Protein AF-A0A173LHW1-F1 (afdb_monomer_lite)

Secondary structure (DSSP, 8-state):
------------------------------------------------PPPP-------PPPP----PPP-PPPP--------PPPPPPHHHHHHHHHHHHTT---TTTHHHHHHHHHHHHHHHHTT--HHHHHHHHHHHHHHHHHTTSS-S-HHHHHHHHHHHIIIII--

Sequence (171 aa):
MTPARTTRGKAGTRMTAGSGIAVAALILAGCGSGDSTVSGSPESPTFAPPPSAGERTSGPAPEPNGGGFPESPEPVESDAPGLESPEVSAREQTYLDALDEQKIKIDSLELELVGAGNGICRIRATGGAAEETTTLANAMAGQLVEGGYAEGNPEDVAQEIIDASVEQLCP

Structure (mmCIF, N/CA/C/O backbone):
data_AF-A0A173LHW1-F1
#
_entry.id   AF-A0A173LHW1-F1
#
loop_
_atom_site.group_PDB
_atom_site.id
_atom_site.type_symbol
_atom_site.label_atom_id
_atom_site.label_alt_id
_atom_site.label_comp_id
_atom_site.label_asym_id
_atom_site.label_entity_id
_atom_site.label_seq_id
_atom_site.pdbx_PDB_ins_code
_atom_site.Cartn_x
_atom_site.Cartn_y
_atom_site.Cartn_z
_atom_site.occupancy
_atom_site.B_iso_or_equiv
_atom_site.auth_seq_id
_atom_site.auth_comp_id
_atom_site.auth_asym_id
_atom_site.auth_atom_id
_atom_site.pdbx_PDB_model_num
ATOM 1 N N . MET A 1 1 ? -44.734 -21.341 -2.296 1.00 44.00 1 MET A N 1
ATOM 2 C CA . MET A 1 1 ? -45.363 -20.168 -2.939 1.00 44.00 1 MET A CA 1
ATOM 3 C C . MET A 1 1 ? -44.288 -19.112 -3.135 1.00 44.00 1 MET A C 1
ATOM 5 O O . MET A 1 1 ? -43.603 -18.773 -2.183 1.00 44.00 1 MET A O 1
ATOM 9 N N . THR A 1 2 ? -44.090 -18.710 -4.384 1.00 47.09 2 THR A N 1
ATOM 10 C CA . THR A 1 2 ? -43.023 -17.843 -4.910 1.00 47.09 2 THR A CA 1
ATOM 11 C C . THR A 1 2 ? -43.401 -16.358 -4.803 1.00 47.09 2 THR A C 1
ATOM 13 O O . THR A 1 2 ? -44.576 -16.039 -4.972 1.00 47.09 2 THR A O 1
ATOM 16 N N . PRO A 1 3 ? -42.427 -15.449 -4.638 1.00 56.47 3 PRO A N 1
ATOM 17 C CA . PRO A 1 3 ? -42.417 -14.213 -5.440 1.00 56.47 3 PRO A CA 1
ATOM 18 C C . PRO A 1 3 ? -41.045 -14.039 -6.129 1.00 56.47 3 PRO A C 1
ATOM 20 O O . PRO A 1 3 ? -40.005 -14.051 -5.485 1.00 56.47 3 PRO A O 1
ATOM 23 N N . ALA A 1 4 ? -40.939 -14.159 -7.455 1.00 50.50 4 ALA A N 1
ATOM 24 C CA . ALA A 1 4 ? -41.232 -13.161 -8.490 1.00 50.50 4 ALA A CA 1
ATOM 25 C C . ALA A 1 4 ? -40.267 -11.955 -8.464 1.00 50.50 4 ALA A C 1
ATOM 27 O O . ALA A 1 4 ? -40.476 -10.943 -7.804 1.00 50.50 4 ALA A O 1
ATOM 28 N N . ARG A 1 5 ? -39.203 -12.127 -9.255 1.00 48.91 5 ARG A N 1
ATOM 29 C CA . ARG A 1 5 ? -38.179 -11.180 -9.708 1.00 48.91 5 ARG A CA 1
ATOM 30 C C . ARG A 1 5 ? -38.793 -9.882 -10.268 1.00 48.91 5 ARG A C 1
ATOM 32 O O . ARG A 1 5 ? -39.667 -9.944 -11.125 1.00 48.91 5 ARG A O 1
ATOM 39 N N . THR A 1 6 ? -38.265 -8.720 -9.877 1.00 51.72 6 THR A N 1
ATOM 40 C CA . THR A 1 6 ? -38.394 -7.463 -10.643 1.00 51.72 6 THR A CA 1
ATOM 41 C C . 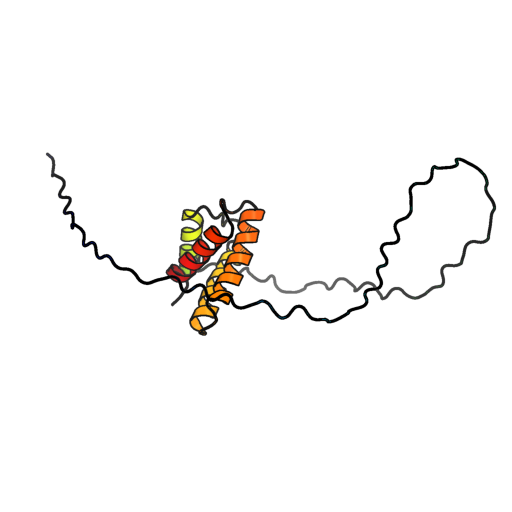THR A 1 6 ? -37.009 -6.859 -10.844 1.00 51.72 6 THR A C 1
ATOM 43 O O . THR A 1 6 ? -36.456 -6.199 -9.974 1.00 51.72 6 THR A O 1
ATOM 46 N N . THR A 1 7 ? -36.444 -7.106 -12.021 1.00 48.25 7 THR A N 1
ATOM 47 C CA . THR A 1 7 ? -35.314 -6.365 -12.583 1.00 48.25 7 THR A CA 1
ATOM 48 C C . THR A 1 7 ? -35.868 -5.132 -13.291 1.00 48.25 7 THR A C 1
ATOM 50 O O . THR A 1 7 ? -36.559 -5.269 -14.302 1.00 48.25 7 THR A O 1
ATOM 53 N N . ARG A 1 8 ? -35.577 -3.929 -12.788 1.00 51.97 8 ARG A N 1
ATOM 54 C CA . ARG A 1 8 ? -35.827 -2.679 -13.517 1.00 51.97 8 ARG A CA 1
ATOM 55 C C . ARG A 1 8 ? -34.500 -2.180 -14.077 1.00 51.97 8 ARG A C 1
ATOM 57 O O . ARG A 1 8 ? -33.698 -1.594 -13.360 1.00 51.97 8 ARG A O 1
ATOM 64 N N . GLY A 1 9 ? -34.290 -2.441 -15.363 1.00 37.25 9 GLY A N 1
ATOM 65 C CA . GLY A 1 9 ? -33.228 -1.811 -16.135 1.00 37.25 9 GLY A CA 1
ATOM 66 C C . GLY A 1 9 ? -33.475 -0.310 -16.287 1.00 37.25 9 GLY A C 1
ATOM 67 O O . GLY A 1 9 ? -34.621 0.134 -16.402 1.00 37.25 9 GLY A O 1
ATOM 68 N N . LYS A 1 10 ? -32.393 0.467 -16.326 1.00 45.62 10 LYS A N 1
ATOM 69 C CA . LYS A 1 10 ? -32.384 1.777 -16.974 1.00 45.62 10 LYS A CA 1
ATOM 70 C C . LYS A 1 10 ? -31.486 1.699 -18.199 1.00 45.62 10 LYS A C 1
ATOM 72 O O . LYS A 1 10 ? -30.305 1.384 -18.107 1.00 45.62 10 LYS A O 1
ATOM 77 N N . ALA A 1 11 ? -32.131 1.930 -19.336 1.00 46.72 11 ALA A N 1
ATOM 78 C CA . ALA A 1 11 ? -31.546 2.079 -20.651 1.00 46.72 11 ALA A CA 1
ATOM 79 C C . ALA A 1 11 ? -30.633 3.312 -20.709 1.00 46.72 11 ALA A C 1
ATOM 81 O O . ALA A 1 11 ? -30.819 4.272 -19.962 1.00 46.72 11 ALA A O 1
ATOM 82 N N . GLY A 1 12 ? -29.640 3.228 -21.590 1.00 43.69 12 GLY A N 1
ATOM 83 C CA . GLY A 1 12 ? -28.527 4.158 -21.668 1.00 43.69 12 GLY A CA 1
ATOM 84 C C . GLY A 1 12 ? -28.815 5.512 -22.302 1.00 43.69 12 GLY A C 1
ATOM 85 O O . GLY A 1 12 ? -29.892 5.781 -22.825 1.00 43.69 12 GLY A O 1
ATOM 86 N N . THR A 1 13 ? -27.751 6.308 -22.335 1.00 50.03 13 THR A N 1
ATOM 87 C CA . THR A 1 13 ? -27.602 7.462 -23.215 1.00 50.03 13 THR A CA 1
ATOM 88 C C . THR A 1 13 ? -26.201 7.398 -23.806 1.00 50.03 13 THR A C 1
ATOM 90 O O . THR A 1 13 ? -25.206 7.458 -23.091 1.00 50.03 13 THR A O 1
ATOM 93 N N . ARG A 1 14 ? -26.137 7.228 -25.128 1.00 55.06 14 ARG A N 1
ATOM 94 C CA . ARG A 1 14 ? -24.942 7.451 -25.944 1.00 55.06 14 ARG A CA 1
ATOM 95 C C . ARG A 1 14 ? -24.787 8.958 -26.146 1.00 55.06 14 ARG A C 1
ATOM 97 O O . ARG A 1 14 ? -25.764 9.601 -26.523 1.00 55.06 14 ARG A O 1
ATOM 104 N N . MET A 1 15 ? -23.577 9.493 -26.005 1.00 46.03 15 MET A N 1
ATOM 105 C CA . MET A 1 15 ? -23.200 10.750 -26.653 1.00 46.03 15 MET A CA 1
ATOM 106 C C . MET A 1 15 ? -21.762 10.662 -27.171 1.00 46.03 15 MET A C 1
ATOM 108 O O . MET A 1 15 ? -20.836 10.286 -26.464 1.00 46.03 15 MET A O 1
ATOM 112 N N . THR A 1 16 ? -21.662 10.917 -28.468 1.00 48.06 16 THR A N 1
ATOM 113 C CA . THR A 1 16 ? -20.504 10.941 -29.366 1.00 48.06 16 THR A CA 1
ATOM 114 C C . THR A 1 16 ? -19.789 12.298 -29.350 1.00 48.06 16 THR A C 1
ATOM 116 O O . THR A 1 16 ? -20.385 13.278 -28.916 1.00 48.06 16 THR A O 1
ATOM 119 N N . ALA A 1 17 ? -18.613 12.342 -30.001 1.00 48.84 17 ALA A N 1
ATOM 120 C CA . ALA A 1 17 ? -17.735 13.487 -30.323 1.00 48.84 17 ALA A CA 1
ATOM 121 C C . ALA A 1 17 ? -16.615 13.690 -29.284 1.00 48.84 17 ALA A C 1
ATOM 123 O O . ALA A 1 17 ? -16.887 13.885 -28.113 1.00 48.84 17 ALA A O 1
ATOM 124 N N . GLY A 1 18 ? -15.322 13.588 -29.596 1.00 43.69 18 GLY A N 1
ATOM 125 C CA . GLY A 1 18 ? -14.615 13.878 -30.840 1.00 43.69 18 GLY A CA 1
ATOM 126 C C . GLY A 1 18 ? -13.815 15.164 -30.639 1.00 43.69 18 GLY A C 1
ATOM 127 O O . GLY A 1 18 ? -14.387 16.238 -30.754 1.00 43.69 18 GLY A O 1
ATOM 128 N N . SER A 1 19 ? -12.521 15.061 -30.322 1.00 44.72 19 SER A N 1
ATOM 129 C CA . SER A 1 19 ? -11.533 16.128 -30.548 1.00 44.72 19 SER A CA 1
ATOM 130 C C . SER A 1 19 ? -10.110 15.574 -30.400 1.00 44.72 19 SER A C 1
ATOM 132 O O . SER A 1 19 ? -9.867 14.712 -29.563 1.00 44.72 19 SER A O 1
ATOM 134 N N . GLY A 1 20 ? -9.222 15.996 -31.300 1.00 45.81 20 GLY A N 1
ATOM 135 C CA . GLY A 1 20 ? -8.018 15.287 -31.737 1.00 45.81 20 GLY A CA 1
ATOM 136 C C . GLY A 1 20 ? -6.836 15.202 -30.768 1.00 45.81 20 GLY A C 1
ATOM 137 O O . GLY A 1 20 ? -6.648 16.022 -29.876 1.00 45.81 20 GLY A O 1
ATOM 138 N N . ILE A 1 21 ? -5.990 14.204 -31.029 1.00 52.91 21 ILE A N 1
ATOM 139 C CA . ILE A 1 21 ? -4.666 14.047 -30.426 1.00 52.91 21 ILE A CA 1
ATOM 140 C C . ILE A 1 21 ? -3.724 15.038 -31.120 1.00 52.91 21 ILE A C 1
ATOM 142 O O . ILE A 1 21 ? -3.341 14.838 -32.274 1.00 52.91 21 ILE A O 1
ATOM 146 N N . ALA A 1 22 ? -3.359 16.118 -30.432 1.00 50.94 22 ALA A N 1
ATOM 147 C CA . ALA A 1 22 ? -2.240 16.956 -30.839 1.00 50.94 22 ALA A CA 1
ATOM 148 C C . ALA A 1 22 ? -0.938 16.250 -30.433 1.00 50.94 22 ALA A C 1
ATOM 150 O O . ALA A 1 22 ? -0.569 16.228 -29.261 1.00 50.94 22 ALA A O 1
ATOM 151 N N . VAL A 1 23 ? -0.250 15.649 -31.405 1.00 53.72 23 VAL A N 1
ATOM 152 C CA . VAL A 1 23 ? 1.106 15.117 -31.227 1.00 53.72 23 VAL A CA 1
ATOM 153 C C . VAL A 1 23 ? 2.068 16.303 -31.171 1.00 53.72 23 VAL A C 1
ATOM 155 O O . VAL A 1 23 ? 2.529 16.797 -32.198 1.00 53.72 23 VAL A O 1
ATOM 158 N N . ALA A 1 24 ? 2.346 16.796 -29.966 1.00 48.97 24 ALA A N 1
ATOM 159 C CA . ALA A 1 24 ? 3.449 17.716 -29.732 1.00 48.97 24 ALA A CA 1
ATOM 160 C C . ALA A 1 24 ? 4.731 16.897 -29.535 1.00 48.97 24 ALA A C 1
ATOM 162 O O . ALA A 1 24 ? 5.054 16.458 -28.434 1.00 48.97 24 ALA A O 1
ATOM 163 N N . ALA A 1 25 ? 5.450 16.669 -30.634 1.00 53.31 25 ALA A N 1
ATOM 164 C CA . ALA A 1 25 ? 6.829 16.208 -30.602 1.00 53.31 25 ALA A CA 1
ATOM 165 C C . ALA A 1 25 ? 7.708 17.320 -30.004 1.00 53.31 25 ALA A C 1
ATOM 167 O O . ALA A 1 25 ? 8.106 18.249 -30.707 1.00 53.31 25 ALA A O 1
ATOM 168 N N . LEU A 1 26 ? 7.986 17.247 -28.701 1.00 56.44 26 LEU A N 1
ATOM 169 C CA . LEU A 1 26 ? 9.045 18.035 -28.082 1.00 56.44 26 LEU A CA 1
ATOM 170 C C . LEU A 1 26 ? 10.337 17.220 -28.109 1.00 56.44 26 LEU A C 1
ATOM 172 O O . LEU A 1 26 ? 10.443 16.122 -27.573 1.00 56.44 26 LEU A O 1
ATOM 176 N N . ILE A 1 27 ? 11.290 17.780 -28.838 1.00 57.91 27 ILE A N 1
ATOM 177 C CA . ILE A 1 27 ? 12.602 17.236 -29.149 1.00 57.91 27 ILE A CA 1
ATOM 178 C C . ILE A 1 27 ? 13.405 17.080 -27.850 1.00 57.91 27 ILE A C 1
ATOM 180 O O . ILE A 1 27 ? 13.647 18.069 -27.159 1.00 57.91 27 ILE A O 1
ATOM 184 N N . LEU A 1 28 ? 13.860 15.855 -27.549 1.00 51.94 28 LEU A N 1
ATOM 185 C CA . LEU A 1 28 ? 14.933 15.596 -26.582 1.00 51.94 28 LEU A CA 1
ATOM 186 C C . LEU A 1 28 ? 16.245 16.183 -27.123 1.00 51.94 28 LEU A C 1
ATOM 188 O O . LEU A 1 28 ? 17.067 15.495 -27.725 1.00 51.94 28 LEU A O 1
ATOM 192 N N . ALA A 1 29 ? 16.433 17.481 -26.914 1.00 53.31 29 ALA A N 1
ATOM 193 C CA . ALA A 1 29 ? 17.719 18.146 -27.031 1.00 53.31 29 ALA A CA 1
ATOM 194 C C . ALA A 1 29 ? 18.233 18.399 -25.611 1.00 53.31 29 ALA A C 1
ATOM 196 O O . ALA A 1 29 ? 17.825 19.353 -24.955 1.00 53.31 29 ALA A O 1
ATOM 197 N N . GLY A 1 30 ? 19.090 17.503 -25.121 1.00 41.62 30 GLY A N 1
ATOM 198 C CA . GLY A 1 30 ? 19.670 17.644 -23.786 1.00 41.62 30 GLY A CA 1
ATOM 199 C C . GLY A 1 30 ? 20.486 16.458 -23.284 1.00 41.62 30 GLY A C 1
ATOM 200 O O . GLY A 1 30 ? 20.562 16.258 -22.081 1.00 41.62 30 GLY A O 1
ATOM 201 N N . CYS A 1 31 ? 21.090 15.666 -24.171 1.00 53.84 31 CYS A N 1
ATOM 202 C CA . CYS A 1 31 ? 22.219 14.821 -23.792 1.00 53.84 31 CYS A CA 1
ATOM 203 C C . CYS A 1 31 ? 23.482 15.682 -23.934 1.00 53.84 31 CYS A C 1
ATOM 205 O O . CYS A 1 31 ? 23.912 15.974 -25.048 1.00 53.84 31 CYS A O 1
ATOM 207 N N . GLY A 1 32 ? 24.024 16.150 -22.813 1.00 40.09 32 GLY A N 1
ATOM 208 C CA . GLY A 1 32 ? 25.273 16.910 -22.756 1.00 40.09 32 GLY A CA 1
ATOM 209 C C . GLY A 1 32 ? 25.728 17.009 -21.305 1.00 40.09 32 GLY A C 1
ATOM 210 O O . GLY A 1 32 ? 25.170 17.777 -20.533 1.00 40.09 32 GLY A O 1
ATOM 211 N N . SER A 1 33 ? 26.568 16.079 -20.861 1.00 43.62 33 SER A N 1
ATOM 212 C CA . SER A 1 33 ? 28.038 16.194 -20.855 1.00 43.62 33 SER A CA 1
ATOM 213 C C . SER A 1 33 ? 28.522 16.555 -19.454 1.00 43.62 33 SER A C 1
ATOM 215 O O . SER A 1 33 ? 28.718 17.718 -19.119 1.00 43.62 33 SER A O 1
ATOM 217 N N . GLY A 1 34 ? 28.708 15.516 -18.645 1.00 41.62 34 GLY A N 1
ATOM 218 C CA . GLY A 1 34 ? 29.355 15.572 -17.342 1.00 41.62 34 GLY A CA 1
ATOM 219 C C . GLY A 1 34 ? 30.213 14.328 -17.169 1.00 41.62 34 GLY A C 1
ATOM 220 O O . GLY A 1 34 ? 29.783 13.346 -16.578 1.00 41.62 34 GLY A O 1
ATOM 221 N N . ASP A 1 35 ? 31.393 14.381 -17.774 1.00 42.19 35 ASP A N 1
ATOM 222 C CA . ASP A 1 35 ? 32.512 13.454 -17.646 1.00 42.19 35 ASP A CA 1
ATOM 223 C C . ASP A 1 35 ? 32.864 13.251 -16.157 1.00 42.19 35 ASP A C 1
ATOM 225 O O . ASP A 1 35 ? 33.332 14.168 -15.485 1.00 42.19 35 ASP A O 1
ATOM 229 N N . SER A 1 36 ? 32.578 12.069 -15.608 1.00 44.53 36 SER A N 1
ATOM 230 C CA . SER A 1 36 ? 33.205 11.590 -14.375 1.00 44.53 36 SER A CA 1
ATOM 231 C C . SER A 1 36 ? 34.068 10.408 -14.759 1.00 44.53 36 SER A C 1
ATOM 233 O O . SER A 1 36 ? 33.587 9.305 -15.014 1.00 44.53 36 SER A O 1
ATOM 235 N N . THR A 1 37 ? 35.360 10.687 -14.839 1.00 47.78 37 THR A N 1
ATOM 236 C CA . THR A 1 37 ? 36.445 9.728 -14.985 1.00 47.78 37 THR A CA 1
ATOM 237 C C . THR A 1 37 ? 36.462 8.762 -13.801 1.00 47.78 37 THR A C 1
ATOM 239 O O . THR A 1 37 ? 37.271 8.876 -12.885 1.00 47.78 37 THR A O 1
ATOM 242 N N . VAL A 1 38 ? 35.600 7.744 -13.825 1.00 44.09 38 VAL A N 1
ATOM 243 C CA . VAL A 1 38 ? 35.980 6.465 -13.232 1.00 44.09 38 VAL A CA 1
ATOM 244 C C . VAL A 1 38 ? 36.841 5.770 -14.283 1.00 44.09 38 VAL A C 1
ATOM 246 O O . VAL A 1 38 ? 36.361 5.214 -15.269 1.00 44.09 38 VAL A O 1
ATOM 249 N N . SER A 1 39 ? 38.157 5.904 -14.130 1.00 51.34 39 SER A N 1
ATOM 250 C CA . SER A 1 39 ? 39.129 5.100 -14.868 1.00 51.34 39 SER A CA 1
ATOM 251 C C . SER A 1 39 ? 38.959 3.639 -14.460 1.00 51.34 39 SER A C 1
ATOM 253 O O . SER A 1 39 ? 39.653 3.136 -13.584 1.00 51.34 39 SER A O 1
ATOM 255 N N . GLY A 1 40 ? 38.009 2.961 -15.091 1.00 39.50 40 GLY A N 1
ATOM 256 C CA . GLY A 1 40 ? 37.933 1.512 -15.168 1.00 39.50 40 GLY A CA 1
ATOM 257 C C . GLY A 1 40 ? 38.155 1.123 -16.617 1.00 39.50 40 GLY A C 1
ATOM 258 O O . GLY A 1 40 ? 37.198 0.880 -17.340 1.00 39.50 40 GLY A O 1
ATOM 259 N N . SER A 1 41 ? 39.411 1.147 -17.065 1.00 37.44 41 SER A N 1
ATOM 260 C CA . SER A 1 41 ? 39.796 0.586 -18.361 1.00 37.44 41 SER A CA 1
ATOM 261 C C . SER A 1 41 ? 39.361 -0.885 -18.407 1.00 37.44 41 SER A C 1
ATOM 263 O O . SER A 1 41 ? 39.846 -1.661 -17.578 1.00 37.44 41 SER A O 1
ATOM 265 N N . PRO A 1 42 ? 38.475 -1.318 -19.324 1.00 42.78 42 PRO A N 1
ATOM 266 C CA . PRO A 1 42 ? 38.282 -2.732 -19.569 1.00 42.78 42 PRO A CA 1
ATOM 267 C C . PRO A 1 42 ? 39.406 -3.164 -20.509 1.00 42.78 42 PRO A C 1
ATOM 269 O O . PRO A 1 42 ? 39.228 -3.271 -21.723 1.00 42.78 42 PRO A O 1
ATOM 272 N N . GLU A 1 43 ? 40.600 -3.378 -19.959 1.00 41.88 43 GLU A N 1
ATOM 273 C CA . GLU A 1 43 ? 41.624 -4.103 -20.699 1.00 41.88 43 GLU A CA 1
ATOM 274 C C . GLU A 1 43 ? 41.129 -5.539 -20.863 1.00 41.88 43 GLU A C 1
ATOM 276 O O . GLU A 1 43 ? 41.056 -6.317 -19.916 1.00 41.88 43 GLU A O 1
ATOM 281 N N . SER A 1 44 ? 40.725 -5.866 -22.087 1.00 48.91 44 SER A N 1
ATOM 282 C CA . SER A 1 44 ? 40.560 -7.239 -22.542 1.00 48.91 44 SER A CA 1
ATOM 283 C C . SER A 1 44 ? 41.943 -7.876 -22.662 1.00 48.91 44 SER A C 1
ATOM 285 O O . SER A 1 44 ? 42.753 -7.367 -23.438 1.00 48.91 44 SER A O 1
ATOM 287 N N . PRO A 1 45 ? 42.223 -9.023 -22.026 1.00 44.47 45 PRO A N 1
ATOM 288 C CA . PRO A 1 45 ? 43.277 -9.892 -22.512 1.00 44.47 45 PRO A CA 1
ATOM 289 C C . PRO A 1 45 ? 42.672 -11.032 -23.334 1.00 44.47 45 PRO A C 1
ATOM 291 O O . PRO A 1 45 ? 42.041 -11.958 -22.829 1.00 44.47 45 PRO A O 1
ATOM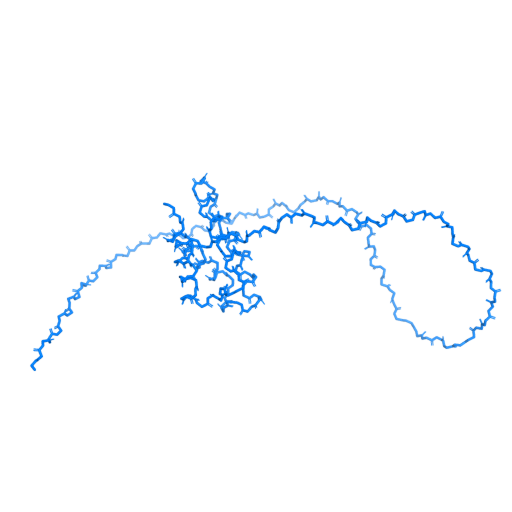 294 N N . THR A 1 46 ? 42.880 -10.918 -24.645 1.00 49.59 46 THR A N 1
ATOM 295 C CA . THR A 1 46 ? 43.309 -11.988 -25.552 1.00 49.59 46 THR A CA 1
ATOM 296 C C . THR A 1 46 ? 43.548 -13.352 -24.896 1.00 49.59 46 THR A C 1
ATOM 298 O O . THR A 1 46 ? 44.392 -13.513 -24.017 1.00 49.59 46 THR A O 1
ATOM 301 N N . PHE A 1 47 ? 42.863 -14.361 -25.432 1.00 45.94 47 PHE A N 1
ATOM 302 C CA . PHE A 1 47 ? 43.120 -15.775 -25.187 1.00 45.94 47 PHE A CA 1
ATOM 303 C C . PHE A 1 47 ? 44.517 -16.162 -25.713 1.00 45.94 47 PHE A C 1
ATOM 305 O O . PHE A 1 47 ? 44.787 -16.036 -26.908 1.00 45.94 47 PHE A O 1
ATOM 312 N N . ALA A 1 48 ? 45.388 -16.673 -24.841 1.00 47.97 48 ALA A N 1
ATOM 313 C CA . ALA A 1 48 ? 46.625 -17.373 -25.201 1.00 47.97 48 ALA A CA 1
ATOM 314 C C . ALA A 1 48 ? 46.811 -18.606 -24.281 1.00 47.97 48 ALA A C 1
ATOM 316 O O . ALA A 1 48 ? 46.415 -18.551 -23.116 1.00 47.97 48 ALA A O 1
ATOM 317 N N . PRO A 1 49 ? 47.333 -19.739 -24.797 1.00 48.50 49 PRO A N 1
ATOM 318 C CA . PRO A 1 49 ? 47.218 -21.070 -24.180 1.00 48.50 49 PRO A CA 1
ATOM 319 C C . PRO A 1 49 ? 48.166 -21.285 -22.981 1.00 48.50 49 PRO A C 1
ATOM 321 O O . PRO A 1 49 ? 49.157 -20.566 -22.852 1.00 48.50 49 PRO A O 1
ATOM 324 N N . PRO A 1 50 ? 47.917 -22.297 -22.120 1.00 44.47 50 PRO A N 1
ATOM 325 C CA . PRO A 1 50 ? 48.717 -22.510 -20.917 1.00 44.47 50 PRO A CA 1
ATOM 326 C C . PRO A 1 50 ? 50.022 -23.265 -21.224 1.00 44.47 50 PRO A C 1
ATOM 328 O O . PRO A 1 50 ? 49.967 -24.349 -21.812 1.00 44.47 50 PRO A O 1
ATOM 331 N N . PRO A 1 51 ? 51.194 -22.800 -20.758 1.00 45.53 51 PRO A N 1
ATOM 332 C CA . PRO A 1 51 ? 52.322 -23.687 -20.535 1.00 45.53 51 PRO A CA 1
ATOM 333 C C . PRO A 1 51 ? 52.253 -24.269 -19.118 1.00 45.53 51 PRO A C 1
ATOM 335 O O . PRO A 1 51 ? 52.202 -23.559 -18.115 1.00 45.53 51 PRO A O 1
ATOM 338 N N . SER A 1 52 ? 52.246 -25.598 -19.052 1.00 43.78 52 SER A N 1
ATOM 339 C CA . SER A 1 52 ? 52.488 -26.350 -17.823 1.00 43.78 52 SER A CA 1
ATOM 340 C C . SER A 1 52 ? 53.965 -26.288 -17.411 1.00 43.78 52 SER A C 1
ATOM 342 O O . SER A 1 52 ? 54.837 -26.421 -18.261 1.00 43.78 52 SER A O 1
ATOM 344 N N . ALA A 1 53 ? 54.170 -26.248 -16.089 1.00 45.88 53 ALA A N 1
ATOM 345 C CA . ALA A 1 53 ? 55.299 -26.773 -15.307 1.00 45.88 53 ALA A CA 1
ATOM 346 C C . ALA A 1 53 ? 56.693 -26.098 -15.367 1.00 45.88 53 ALA A C 1
ATOM 348 O O . ALA A 1 53 ? 57.258 -25.848 -16.424 1.00 45.88 53 ALA A O 1
ATOM 349 N N . GLY A 1 54 ? 57.276 -25.958 -14.163 1.00 40.03 54 GLY A N 1
ATOM 350 C CA . GLY A 1 54 ? 58.657 -25.541 -13.863 1.00 40.03 54 GLY A CA 1
ATOM 351 C C . GLY A 1 54 ? 58.696 -24.102 -13.337 1.00 40.03 54 GLY A C 1
ATOM 352 O O . GLY A 1 54 ? 58.137 -23.218 -13.959 1.00 40.03 54 GLY A O 1
ATOM 353 N N . GLU A 1 55 ? 59.278 -23.734 -12.199 1.00 38.97 55 GLU A N 1
ATOM 354 C CA . GLU A 1 55 ? 60.251 -24.374 -11.319 1.00 38.97 55 GLU A CA 1
ATOM 355 C C . GLU A 1 55 ? 60.270 -23.546 -10.010 1.00 38.97 55 GLU A C 1
ATOM 357 O O . GLU A 1 55 ? 60.007 -22.342 -10.030 1.00 38.97 55 GLU A O 1
ATOM 362 N N . ARG A 1 56 ? 60.526 -24.162 -8.848 1.00 53.22 56 ARG A N 1
ATOM 363 C CA . ARG A 1 56 ? 60.601 -23.441 -7.563 1.00 53.22 56 ARG A CA 1
ATOM 364 C C . ARG A 1 56 ? 61.868 -22.583 -7.533 1.00 53.22 56 ARG A C 1
ATOM 366 O O . ARG A 1 56 ? 62.960 -23.136 -7.603 1.00 53.22 56 ARG A O 1
ATOM 373 N N . THR A 1 57 ? 61.733 -21.276 -7.314 1.00 39.28 57 THR A N 1
ATOM 374 C CA . THR A 1 57 ? 62.830 -20.448 -6.797 1.00 39.28 57 THR A CA 1
ATOM 375 C C . THR A 1 57 ? 62.340 -19.691 -5.565 1.00 39.28 57 THR A C 1
ATOM 377 O O . THR A 1 57 ? 61.340 -18.975 -5.610 1.00 39.28 57 THR A O 1
ATOM 380 N N . SER A 1 58 ? 62.995 -19.934 -4.432 1.00 53.00 58 SER A N 1
ATOM 381 C CA . SER A 1 58 ? 62.740 -19.246 -3.168 1.00 53.00 58 SER A CA 1
ATOM 382 C C . SER A 1 58 ? 63.283 -17.821 -3.258 1.00 53.00 58 SER A C 1
ATOM 384 O O . SER A 1 58 ? 64.496 -17.626 -3.282 1.00 53.00 58 SER A O 1
ATOM 386 N N . GLY A 1 59 ? 62.390 -16.834 -3.290 1.00 49.97 59 GL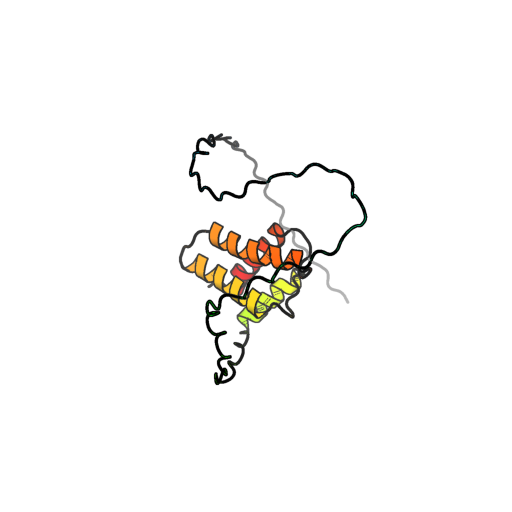Y A N 1
ATOM 387 C CA . GLY A 1 59 ? 62.690 -15.432 -2.993 1.00 49.97 59 GLY A CA 1
ATOM 388 C C . GLY A 1 59 ? 62.086 -15.049 -1.635 1.00 49.97 59 GLY A C 1
ATOM 389 O O . GLY A 1 59 ? 61.082 -15.650 -1.246 1.00 49.97 59 GLY A O 1
ATOM 390 N N . PRO A 1 60 ? 62.685 -14.109 -0.881 1.00 47.97 60 PRO A N 1
ATOM 391 C CA . PRO A 1 60 ? 62.170 -13.710 0.426 1.00 47.97 60 PRO A CA 1
ATOM 392 C C . PRO A 1 60 ? 60.748 -13.148 0.298 1.00 47.97 60 PRO A C 1
ATOM 394 O O . PRO A 1 60 ? 60.463 -12.346 -0.592 1.00 47.97 60 PRO A O 1
ATOM 397 N N . ALA A 1 61 ? 59.859 -13.597 1.185 1.00 54.41 61 ALA A N 1
ATOM 398 C CA . ALA A 1 61 ? 58.498 -13.092 1.283 1.00 54.41 61 ALA A CA 1
ATOM 399 C C . ALA A 1 61 ? 58.519 -11.596 1.657 1.00 54.41 61 ALA A C 1
ATOM 401 O O . ALA A 1 61 ? 59.292 -11.217 2.541 1.00 54.41 61 ALA A O 1
ATOM 402 N N . PRO A 1 62 ? 57.697 -10.740 1.026 1.00 51.28 62 PRO A N 1
ATOM 403 C CA . PRO A 1 62 ? 57.506 -9.379 1.504 1.00 51.28 62 PRO A CA 1
ATOM 404 C C . PRO A 1 62 ? 56.862 -9.424 2.895 1.00 51.28 62 PRO A C 1
ATOM 406 O O . PRO A 1 62 ? 55.850 -10.094 3.102 1.00 51.28 62 PRO A O 1
ATOM 409 N N . GLU A 1 63 ? 57.472 -8.730 3.854 1.00 53.38 63 GLU A N 1
ATOM 410 C CA . GLU A 1 63 ? 56.919 -8.567 5.195 1.00 53.38 63 GLU A CA 1
ATOM 411 C C . GLU A 1 63 ? 55.555 -7.859 5.121 1.00 53.38 63 GLU A C 1
ATOM 413 O O . GLU A 1 63 ? 55.418 -6.871 4.384 1.00 53.38 63 GLU A O 1
ATOM 418 N N . PRO A 1 64 ? 54.538 -8.315 5.877 1.00 52.50 64 PRO A N 1
ATOM 419 C CA . PRO A 1 64 ? 53.298 -7.573 6.009 1.00 52.50 64 PRO A CA 1
ATOM 420 C C . PRO A 1 64 ? 53.607 -6.305 6.805 1.00 52.50 64 PRO A C 1
ATOM 422 O O . PRO A 1 64 ? 53.722 -6.322 8.029 1.00 52.50 64 PRO A O 1
ATOM 425 N N . ASN A 1 65 ? 53.782 -5.195 6.092 1.00 48.06 65 ASN A N 1
ATOM 426 C CA . ASN A 1 65 ? 53.840 -3.879 6.703 1.00 48.06 65 ASN A CA 1
ATOM 427 C C . ASN A 1 65 ? 52.515 -3.653 7.435 1.00 48.06 65 ASN A C 1
ATOM 429 O O . ASN A 1 65 ? 51.455 -3.570 6.815 1.00 48.06 65 ASN A O 1
ATOM 433 N N . GLY A 1 66 ? 52.597 -3.594 8.764 1.00 54.56 66 GLY A N 1
ATOM 434 C CA . GLY A 1 66 ? 51.500 -3.206 9.632 1.00 54.56 66 GLY A CA 1
ATOM 435 C C . GLY A 1 66 ? 51.053 -1.784 9.311 1.00 54.56 66 GLY A C 1
ATOM 436 O O . GLY A 1 66 ? 51.708 -0.817 9.686 1.00 54.56 66 GLY A O 1
ATOM 437 N N . GLY A 1 67 ? 49.922 -1.673 8.625 1.00 46.72 67 GLY A N 1
ATOM 438 C CA . GLY A 1 67 ? 49.058 -0.501 8.623 1.00 46.72 67 GLY A CA 1
ATOM 439 C C . GLY A 1 67 ? 47.751 -0.932 9.267 1.00 46.72 67 GLY A C 1
ATOM 440 O O . GLY A 1 67 ? 47.103 -1.845 8.761 1.00 46.72 67 GLY A O 1
ATOM 441 N N . GLY A 1 68 ? 47.433 -0.359 10.429 1.00 54.50 68 GLY A N 1
ATOM 442 C CA . GLY A 1 68 ? 46.307 -0.769 11.262 1.00 54.50 68 GLY A CA 1
ATOM 443 C C . GLY A 1 68 ? 45.008 -0.858 10.468 1.00 54.50 68 GLY A C 1
ATOM 444 O O . GLY A 1 68 ? 44.592 0.112 9.835 1.00 54.50 68 GLY A O 1
ATOM 445 N N . PHE A 1 69 ? 44.368 -2.025 10.521 1.00 60.03 69 PHE A N 1
ATOM 446 C CA . PHE A 1 69 ? 42.942 -2.103 10.243 1.00 60.03 69 PHE A CA 1
ATOM 447 C C . PHE A 1 69 ? 42.238 -1.130 11.200 1.00 60.03 69 PHE A C 1
ATOM 449 O O . PHE A 1 69 ? 42.582 -1.131 12.386 1.00 60.03 69 PHE A O 1
ATOM 456 N N . PRO A 1 70 ? 41.285 -0.301 10.736 1.00 63.00 70 PRO A N 1
ATOM 457 C CA . PRO A 1 70 ? 40.378 0.353 11.668 1.00 63.00 70 PRO A CA 1
ATOM 458 C C . PRO A 1 70 ? 39.741 -0.748 12.525 1.00 63.00 70 PRO A C 1
ATOM 460 O O . PRO A 1 70 ? 39.309 -1.765 11.976 1.00 63.00 70 PRO A O 1
ATOM 463 N N . GLU A 1 71 ? 39.776 -0.582 13.852 1.00 66.06 71 GLU A N 1
ATOM 464 C CA . GLU A 1 71 ? 39.098 -1.468 14.802 1.00 66.06 71 GLU A CA 1
ATOM 465 C C . GLU A 1 71 ? 37.720 -1.831 14.247 1.00 66.06 71 GLU A C 1
ATOM 467 O O . GLU A 1 71 ? 36.946 -0.954 13.853 1.00 66.06 71 GLU A O 1
ATOM 472 N N . SER A 1 72 ? 37.436 -3.132 14.164 1.00 68.31 72 SER A N 1
ATOM 473 C CA . SER A 1 72 ? 36.077 -3.582 13.890 1.00 68.31 72 SER A CA 1
ATOM 474 C C . SER A 1 72 ? 35.194 -2.992 14.988 1.00 68.31 72 SER A C 1
ATOM 476 O O . SER A 1 72 ? 35.518 -3.218 16.155 1.00 68.31 72 SER A O 1
ATOM 478 N N . PRO A 1 73 ? 34.122 -2.247 14.664 1.00 73.62 73 PRO A N 1
ATOM 479 C CA . PRO A 1 73 ? 33.237 -1.716 15.688 1.00 73.62 73 PRO A CA 1
ATOM 480 C C . PRO A 1 73 ? 32.754 -2.866 16.571 1.00 73.62 73 PRO A C 1
ATOM 482 O O . PRO A 1 73 ? 32.308 -3.902 16.065 1.00 73.62 73 PRO A O 1
ATOM 485 N N . GLU A 1 74 ? 32.911 -2.703 17.884 1.00 77.50 74 GLU A N 1
ATOM 486 C CA . GLU A 1 74 ? 32.402 -3.667 18.851 1.00 77.50 74 GLU A CA 1
ATOM 487 C C . GLU A 1 74 ? 30.873 -3.761 18.705 1.00 77.50 74 GLU A C 1
ATOM 489 O O . GLU A 1 74 ? 30.216 -2.740 18.457 1.00 77.50 74 GLU A O 1
ATOM 494 N N . PRO A 1 75 ? 30.278 -4.962 18.819 1.00 72.69 75 PRO A N 1
ATOM 495 C CA . PRO A 1 75 ? 28.832 -5.110 18.791 1.00 72.69 75 PRO A CA 1
ATOM 496 C C . PRO A 1 75 ? 28.215 -4.269 19.909 1.00 72.69 75 PRO A C 1
ATOM 498 O O . PRO A 1 75 ? 28.476 -4.505 21.086 1.00 72.69 75 PRO A O 1
ATOM 501 N N . VAL A 1 76 ? 27.388 -3.290 19.548 1.00 79.19 76 VAL A N 1
ATOM 502 C CA . VAL A 1 76 ? 26.565 -2.587 20.531 1.00 79.19 76 VAL A CA 1
ATOM 503 C C . VAL A 1 76 ? 25.493 -3.555 21.031 1.00 79.19 76 VAL A C 1
ATOM 505 O O . VAL A 1 76 ? 24.643 -4.006 20.261 1.00 79.19 76 VAL A O 1
ATOM 508 N N . GLU A 1 77 ? 25.539 -3.908 22.316 1.00 69.38 77 GLU A N 1
ATOM 509 C CA . GLU A 1 77 ? 24.429 -4.608 22.962 1.00 69.38 77 GLU A CA 1
ATOM 510 C C . GLU A 1 77 ? 23.197 -3.695 22.899 1.00 69.38 77 GLU A C 1
ATOM 512 O O . GLU A 1 77 ? 23.173 -2.600 23.462 1.00 69.38 77 GLU A O 1
ATOM 517 N N . SER A 1 78 ? 22.182 -4.114 22.140 1.00 68.75 78 SER A N 1
ATOM 518 C CA . SER A 1 78 ? 20.911 -3.397 22.066 1.00 68.75 78 SER A CA 1
ATOM 519 C C . SER A 1 78 ? 20.104 -3.677 23.331 1.00 68.75 78 SER A C 1
ATOM 521 O O . SER A 1 78 ? 19.269 -4.573 23.347 1.00 68.75 78 SER A O 1
ATOM 523 N N . ASP A 1 79 ? 20.322 -2.876 24.375 1.00 62.59 79 ASP A N 1
ATOM 524 C CA . ASP A 1 79 ? 19.469 -2.813 25.578 1.00 62.59 79 ASP A CA 1
ATOM 525 C C . ASP A 1 79 ? 18.192 -1.979 25.319 1.00 62.59 79 ASP A C 1
ATOM 527 O O . ASP A 1 79 ? 17.636 -1.323 26.199 1.00 62.59 79 ASP A O 1
ATOM 531 N N . ALA A 1 80 ? 17.739 -1.929 24.061 1.00 66.88 80 ALA A N 1
ATOM 532 C CA . ALA A 1 80 ? 16.495 -1.261 23.726 1.00 66.88 80 ALA A CA 1
ATOM 533 C C . ALA A 1 80 ? 15.342 -2.138 24.240 1.00 66.88 80 ALA A C 1
ATOM 535 O O . ALA A 1 80 ? 15.283 -3.316 23.871 1.00 66.88 80 ALA A O 1
ATOM 536 N N . PRO A 1 81 ? 14.420 -1.607 25.068 1.00 68.50 81 PRO A N 1
ATOM 537 C CA . PRO A 1 81 ? 13.201 -2.333 25.392 1.00 68.50 81 PRO A CA 1
ATOM 538 C C . PRO A 1 81 ? 12.541 -2.739 24.075 1.00 68.50 81 PRO A C 1
ATOM 540 O O . PRO A 1 81 ? 12.435 -1.913 23.165 1.00 68.50 81 PRO A O 1
ATOM 543 N N . GLY A 1 82 ? 12.177 -4.020 23.958 1.00 59.91 82 GLY A N 1
ATOM 544 C CA . GLY A 1 82 ? 11.592 -4.566 22.737 1.00 59.91 82 GLY A CA 1
ATOM 545 C C . GLY A 1 82 ? 10.453 -3.669 22.274 1.00 59.91 82 GLY A C 1
ATOM 546 O O . GLY A 1 82 ? 9.483 -3.480 23.006 1.00 59.91 82 GLY A O 1
ATOM 547 N N . LEU A 1 83 ? 10.614 -3.055 21.103 1.00 63.03 83 LEU A N 1
ATOM 548 C CA . LEU A 1 83 ? 9.570 -2.231 20.518 1.00 63.03 83 LEU A CA 1
ATOM 549 C C . LEU A 1 83 ? 8.433 -3.174 20.137 1.00 63.03 83 LEU A C 1
ATOM 551 O O . LEU A 1 83 ? 8.617 -4.053 19.295 1.00 63.03 83 LEU A O 1
ATOM 555 N N . GLU A 1 84 ? 7.283 -3.024 20.791 1.00 64.31 84 GLU A N 1
ATOM 556 C CA . GLU A 1 84 ? 6.067 -3.701 20.359 1.00 64.31 84 GLU A CA 1
ATOM 557 C C . GLU A 1 84 ? 5.761 -3.247 18.929 1.00 64.31 84 GLU A C 1
ATOM 559 O O . GLU A 1 84 ? 5.768 -2.048 18.629 1.00 64.31 84 GLU A O 1
ATOM 564 N N . SER A 1 85 ? 5.560 -4.209 18.026 1.00 61.22 85 SER A N 1
ATOM 565 C CA . SER A 1 85 ? 5.144 -3.905 16.661 1.00 61.22 85 SER A CA 1
ATOM 566 C C . SER A 1 85 ? 3.822 -3.136 16.717 1.00 61.22 85 SER A C 1
ATOM 568 O O . SER A 1 85 ? 2.927 -3.543 17.461 1.00 61.22 85 SER A O 1
ATOM 570 N N . PRO A 1 86 ? 3.688 -2.021 15.978 1.00 67.69 86 PRO A N 1
ATOM 571 C CA . PRO A 1 86 ? 2.464 -1.235 16.002 1.00 67.69 86 PRO A CA 1
ATOM 572 C C . PRO A 1 86 ? 1.271 -2.107 15.593 1.00 67.69 86 PRO A C 1
ATOM 574 O O . PRO A 1 86 ? 1.334 -2.821 14.592 1.00 67.69 86 PRO A O 1
ATOM 577 N N . GLU A 1 87 ? 0.196 -2.063 16.382 1.00 80.81 87 GLU A N 1
ATOM 578 C CA . GLU A 1 87 ? -1.036 -2.793 16.078 1.00 80.81 87 GLU A CA 1
ATOM 579 C C . GLU A 1 87 ? -1.731 -2.199 14.845 1.00 80.81 87 GLU A C 1
ATOM 581 O O . GLU A 1 87 ? -1.860 -0.980 14.716 1.00 80.81 87 GLU A O 1
ATOM 586 N N . VAL A 1 88 ? -2.225 -3.074 13.963 1.00 89.00 88 VAL A N 1
ATOM 587 C CA . VAL A 1 88 ? -3.018 -2.699 12.785 1.00 89.00 88 VAL A CA 1
ATOM 588 C C . VAL A 1 88 ? -4.425 -2.298 13.233 1.00 89.00 88 VAL A C 1
ATOM 590 O O . VAL A 1 88 ? -5.171 -3.100 13.803 1.00 89.00 88 VAL A O 1
ATOM 593 N N . SER A 1 89 ? -4.812 -1.053 12.966 1.00 92.50 89 SER A N 1
ATOM 594 C CA . SER A 1 89 ? -6.141 -0.533 13.293 1.00 92.50 89 SER A CA 1
ATOM 595 C C . SER A 1 89 ? -7.241 -1.149 12.419 1.00 92.50 89 SER A C 1
ATOM 597 O O . SER A 1 89 ? -6.985 -1.683 11.344 1.00 92.50 89 SER A O 1
ATOM 599 N N . ALA A 1 90 ? -8.509 -1.013 12.825 1.00 93.69 90 ALA A N 1
ATOM 600 C CA . ALA A 1 90 ? -9.644 -1.528 12.046 1.00 93.69 90 ALA A CA 1
ATOM 601 C C . ALA A 1 90 ? -9.702 -0.965 10.612 1.00 93.69 90 ALA A C 1
ATOM 603 O O . ALA A 1 90 ? -10.081 -1.669 9.683 1.00 93.69 90 ALA A O 1
ATOM 604 N N . ARG A 1 91 ? -9.301 0.300 10.432 1.00 93.62 91 ARG A N 1
ATOM 605 C CA . ARG A 1 91 ? -9.247 0.948 9.117 1.00 93.62 91 ARG A CA 1
ATOM 606 C C . ARG A 1 91 ? -8.167 0.330 8.231 1.00 93.62 91 ARG A C 1
ATOM 608 O O . ARG A 1 91 ? -8.383 0.113 7.045 1.00 93.62 91 ARG A O 1
ATOM 615 N N . GLU A 1 92 ? -7.016 0.047 8.826 1.00 95.81 92 GLU A N 1
ATOM 616 C CA . GLU A 1 92 ? -5.891 -0.589 8.148 1.00 95.81 92 GLU A CA 1
ATOM 617 C C . GLU A 1 92 ? -6.192 -2.054 7.826 1.00 95.81 92 GLU A C 1
ATOM 619 O O . GLU A 1 92 ? -5.826 -2.509 6.750 1.00 95.81 92 GLU A O 1
ATOM 624 N N . GLN A 1 93 ? -6.956 -2.758 8.669 1.00 96.12 93 GLN A N 1
ATOM 625 C CA . GLN A 1 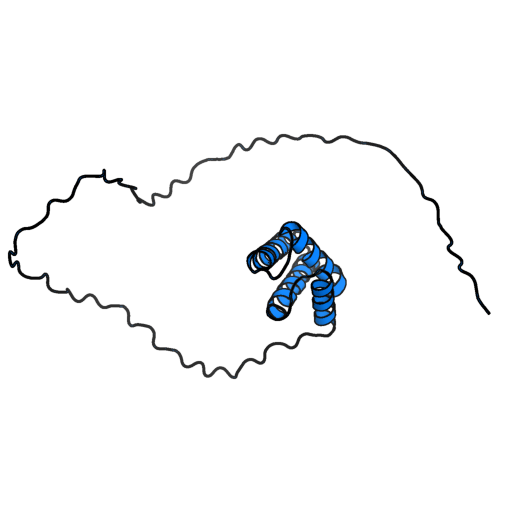93 ? -7.453 -4.095 8.331 1.00 96.12 93 GLN A CA 1
ATOM 626 C C . GLN A 1 93 ? -8.381 -4.071 7.116 1.00 96.12 93 GLN A C 1
ATOM 628 O O . GLN A 1 93 ? -8.179 -4.850 6.199 1.00 96.12 93 GLN A O 1
ATOM 633 N N . THR A 1 94 ? -9.325 -3.126 7.033 1.00 96.62 94 THR A N 1
ATOM 634 C CA . THR A 1 94 ? -10.194 -3.009 5.843 1.00 96.62 94 THR A CA 1
ATOM 635 C C . THR A 1 94 ? -9.401 -2.725 4.563 1.00 96.62 94 THR A C 1
ATOM 637 O O . THR A 1 94 ? -9.760 -3.196 3.488 1.00 96.62 94 THR A O 1
ATOM 640 N N . TYR A 1 95 ? -8.306 -1.972 4.667 1.00 97.62 95 TYR A N 1
ATOM 641 C CA . TYR A 1 95 ? -7.377 -1.785 3.556 1.00 97.62 95 TYR A CA 1
ATOM 642 C C . TYR A 1 95 ? -6.669 -3.088 3.159 1.00 97.62 95 TYR A C 1
ATOM 644 O O . TYR A 1 95 ? -6.629 -3.410 1.976 1.00 97.62 95 TYR A O 1
ATOM 652 N N . LEU A 1 96 ? -6.149 -3.849 4.124 1.00 97.31 96 LEU A N 1
ATOM 653 C CA . LEU A 1 96 ? -5.497 -5.134 3.859 1.00 97.31 96 LEU A CA 1
ATOM 654 C C . LEU A 1 96 ? -6.470 -6.163 3.267 1.00 97.31 96 LEU A C 1
ATOM 656 O O . LEU A 1 96 ? -6.109 -6.852 2.317 1.00 97.31 96 LEU A O 1
ATOM 660 N N . ASP A 1 97 ? -7.711 -6.204 3.755 1.00 97.44 97 ASP A N 1
ATOM 661 C CA . ASP A 1 97 ? -8.775 -7.050 3.208 1.00 97.44 97 ASP A CA 1
ATOM 662 C C . ASP A 1 97 ? -9.052 -6.703 1.737 1.00 97.44 97 ASP A C 1
ATOM 664 O O . ASP A 1 97 ? -9.147 -7.591 0.891 1.00 97.44 97 ASP A O 1
ATOM 668 N N . ALA A 1 98 ? -9.115 -5.409 1.403 1.00 97.38 98 ALA A N 1
ATOM 669 C CA . ALA A 1 98 ? -9.301 -4.961 0.024 1.00 97.38 98 ALA A CA 1
ATOM 670 C C . ALA A 1 98 ? -8.134 -5.382 -0.891 1.00 97.38 98 ALA A C 1
ATOM 672 O O . ALA A 1 98 ? -8.357 -5.696 -2.058 1.00 97.38 98 ALA A O 1
ATOM 673 N N . LEU A 1 99 ? -6.899 -5.422 -0.380 1.00 97.38 99 LEU A N 1
ATOM 674 C CA . LEU A 1 99 ? -5.751 -5.929 -1.140 1.00 97.38 99 LEU A CA 1
ATOM 675 C C . LEU A 1 99 ? -5.807 -7.455 -1.330 1.00 97.38 99 LEU A C 1
ATOM 677 O O . LEU A 1 99 ? -5.516 -7.945 -2.424 1.00 97.38 99 LEU A O 1
ATOM 681 N N . ASP A 1 100 ? -6.221 -8.213 -0.313 1.00 96.94 100 ASP A N 1
ATOM 682 C CA . ASP A 1 100 ? -6.378 -9.672 -0.418 1.00 96.94 100 ASP A CA 1
ATOM 683 C C . ASP A 1 100 ? -7.482 -10.065 -1.418 1.00 96.94 100 ASP A C 1
ATOM 685 O O . ASP A 1 100 ? -7.325 -10.993 -2.225 1.00 96.94 100 ASP A O 1
ATOM 689 N N . GLU A 1 101 ? -8.579 -9.300 -1.460 1.00 96.69 101 GLU A N 1
ATOM 690 C CA . GLU A 1 101 ? -9.637 -9.461 -2.464 1.00 96.69 101 GLU A CA 1
ATOM 691 C C . GLU A 1 101 ? -9.087 -9.352 -3.898 1.00 96.69 101 GLU A C 1
ATOM 693 O O . GLU A 1 101 ? -9.489 -10.136 -4.771 1.00 96.69 101 GLU A O 1
ATOM 698 N N . GLN A 1 102 ? -8.094 -8.479 -4.097 1.00 95.00 102 GLN A N 1
ATOM 699 C CA . GLN A 1 102 ? -7.360 -8.260 -5.349 1.00 95.00 102 GLN A CA 1
ATOM 700 C C . GLN A 1 102 ? -6.228 -9.274 -5.589 1.00 95.00 102 GLN A C 1
ATOM 702 O O . GLN A 1 102 ? -5.479 -9.160 -6.553 1.00 95.00 102 GLN A O 1
ATOM 707 N N . LYS A 1 103 ? -6.128 -10.329 -4.767 1.00 95.62 103 LYS A N 1
ATOM 708 C CA . LYS A 1 103 ? -5.108 -11.393 -4.869 1.00 95.62 103 LYS A CA 1
ATOM 709 C C . LYS A 1 103 ? -3.682 -10.940 -4.559 1.00 95.62 103 LYS A C 1
ATOM 711 O O . LYS A 1 103 ? -2.734 -11.636 -4.928 1.00 95.62 103 LYS A O 1
ATOM 716 N N . ILE A 1 104 ? -3.527 -9.844 -3.821 1.00 96.69 104 ILE A N 1
ATOM 717 C CA . ILE A 1 104 ? -2.246 -9.429 -3.253 1.00 96.69 104 ILE A CA 1
ATOM 718 C C . ILE A 1 104 ? -2.089 -10.115 -1.891 1.00 96.69 104 ILE A C 1
ATOM 720 O O . ILE A 1 104 ? -2.869 -9.883 -0.975 1.00 96.69 104 ILE A O 1
ATOM 724 N N . LYS A 1 105 ? -1.075 -10.973 -1.744 1.00 95.69 105 LYS A N 1
ATOM 725 C CA . LYS A 1 105 ? -0.797 -11.703 -0.497 1.00 95.69 105 LYS A CA 1
ATOM 726 C C . LYS A 1 105 ? -0.272 -10.758 0.581 1.00 95.69 105 LYS A C 1
ATOM 728 O O . LYS A 1 105 ? 0.767 -10.124 0.392 1.00 95.69 105 LYS A O 1
ATOM 733 N N . ILE A 1 106 ? -0.944 -10.744 1.729 1.00 93.62 106 ILE A N 1
ATOM 734 C CA . ILE A 1 106 ? -0.668 -9.797 2.817 1.00 93.62 106 ILE A CA 1
ATOM 735 C C . ILE A 1 106 ? 0.149 -10.380 3.977 1.00 93.62 106 ILE A C 1
ATOM 737 O O . ILE A 1 106 ? 0.848 -9.615 4.627 1.00 93.62 106 ILE A O 1
ATOM 741 N N . ASP A 1 107 ? 0.150 -11.702 4.200 1.00 86.31 107 ASP A N 1
ATOM 742 C CA . ASP A 1 107 ? 0.566 -12.364 5.462 1.00 86.31 107 ASP A CA 1
ATOM 743 C C . ASP A 1 107 ? 1.983 -12.046 5.983 1.00 86.31 107 ASP A C 1
ATOM 745 O O . ASP A 1 107 ? 2.335 -12.377 7.112 1.00 86.31 107 ASP A O 1
ATOM 749 N N . SER A 1 108 ? 2.861 -11.491 5.150 1.00 87.56 108 SER A N 1
ATOM 750 C CA . SER A 1 108 ? 4.233 -11.118 5.534 1.00 87.56 108 SER A CA 1
ATOM 751 C C . SER A 1 108 ? 4.582 -9.670 5.204 1.00 87.56 108 SER A C 1
ATOM 753 O O . SER A 1 108 ? 5.731 -9.273 5.365 1.00 87.56 108 SER A O 1
ATOM 755 N N . LEU A 1 109 ? 3.610 -8.902 4.714 1.00 93.00 109 LEU A N 1
ATOM 756 C CA . LEU A 1 109 ? 3.793 -7.556 4.178 1.00 93.00 109 LEU A CA 1
ATOM 757 C C . LEU A 1 109 ? 2.789 -6.558 4.765 1.00 93.00 109 LEU A C 1
ATOM 759 O O . LEU A 1 109 ? 2.737 -5.425 4.305 1.00 93.00 109 LEU A O 1
ATOM 763 N N . GLU A 1 110 ? 1.999 -6.948 5.769 1.00 94.00 110 GLU A N 1
ATOM 764 C CA . GLU A 1 110 ? 0.924 -6.127 6.340 1.00 94.00 110 GLU A CA 1
ATOM 765 C C . GLU A 1 110 ? 1.412 -4.726 6.736 1.00 94.00 110 GLU A C 1
ATOM 767 O O . GLU A 1 110 ? 0.851 -3.725 6.294 1.00 94.00 110 GLU A O 1
ATOM 772 N N . LEU A 1 111 ? 2.497 -4.641 7.513 1.00 93.31 111 LEU A N 1
ATOM 773 C CA . LEU A 1 111 ? 3.046 -3.363 7.976 1.00 93.31 111 LEU A CA 1
ATOM 774 C C . LEU A 1 111 ? 3.638 -2.530 6.831 1.00 93.31 111 LEU A C 1
ATOM 776 O O . LEU A 1 111 ? 3.414 -1.320 6.782 1.00 93.31 111 LEU A O 1
ATOM 780 N N . GLU A 1 112 ? 4.344 -3.159 5.890 1.00 94.44 112 GLU A N 1
ATOM 781 C CA . GLU A 1 112 ? 4.871 -2.504 4.688 1.00 94.44 112 GLU A CA 1
ATOM 782 C C . GLU A 1 112 ? 3.742 -1.933 3.817 1.00 94.44 112 GLU A C 1
ATOM 784 O O . GLU 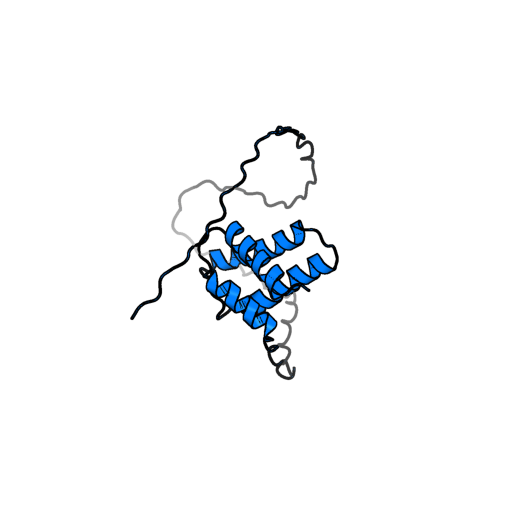A 1 112 ? 3.801 -0.775 3.396 1.00 94.44 112 GLU A O 1
ATOM 789 N N . LEU A 1 113 ? 2.688 -2.719 3.578 1.00 95.94 113 LEU A N 1
ATOM 790 C CA . LEU A 1 113 ? 1.526 -2.332 2.780 1.00 95.94 113 LEU A CA 1
ATOM 791 C C . LEU A 1 113 ? 0.747 -1.205 3.453 1.00 95.94 113 LEU A C 1
ATOM 793 O O . LEU A 1 113 ? 0.371 -0.241 2.782 1.00 95.94 113 LEU A O 1
ATOM 797 N N . VAL A 1 114 ? 0.525 -1.296 4.766 1.00 96.50 114 VAL A N 1
ATOM 798 C CA . VAL A 1 114 ? -0.118 -0.242 5.564 1.00 96.50 114 VAL A CA 1
ATOM 799 C C . VAL A 1 114 ? 0.724 1.033 5.549 1.00 96.50 114 VAL A C 1
ATOM 801 O O . VAL A 1 114 ? 0.196 2.128 5.344 1.00 96.50 114 VAL A O 1
ATOM 804 N N . GLY A 1 115 ? 2.044 0.912 5.705 1.00 95.31 115 GLY A N 1
ATOM 805 C CA . GLY A 1 115 ? 2.978 2.032 5.623 1.00 95.31 115 GLY A CA 1
ATOM 806 C C . GLY A 1 115 ? 2.932 2.729 4.262 1.00 95.31 115 GLY A C 1
ATOM 807 O O . GLY A 1 115 ? 2.848 3.959 4.200 1.00 95.31 115 GLY A O 1
ATOM 808 N N . ALA A 1 116 ? 2.923 1.955 3.175 1.00 96.19 116 ALA A N 1
ATOM 809 C CA . ALA A 1 116 ? 2.802 2.472 1.818 1.00 96.19 116 ALA A CA 1
ATOM 810 C C . ALA A 1 116 ? 1.455 3.175 1.590 1.00 96.19 116 ALA A C 1
ATOM 812 O O . ALA A 1 116 ? 1.437 4.319 1.129 1.00 96.19 116 ALA A O 1
ATOM 813 N N . GLY A 1 117 ? 0.341 2.549 1.979 1.00 96.62 117 GLY A N 1
ATOM 814 C CA . GLY A 1 117 ? -0.994 3.121 1.803 1.00 96.62 117 GLY A CA 1
ATOM 815 C C . GLY A 1 117 ? -1.207 4.411 2.602 1.00 96.62 117 GLY A C 1
ATOM 816 O O . GLY A 1 117 ? -1.683 5.420 2.071 1.00 96.62 117 GLY A O 1
ATOM 817 N N . ASN A 1 118 ? -0.738 4.451 3.852 1.00 96.31 118 ASN A N 1
ATOM 818 C CA . ASN A 1 118 ? -0.722 5.676 4.656 1.00 96.31 118 ASN A CA 1
ATOM 819 C C . ASN A 1 118 ? 0.192 6.756 4.041 1.00 96.31 118 ASN A C 1
ATOM 821 O O . ASN A 1 118 ? -0.136 7.948 4.064 1.00 96.31 118 ASN A O 1
ATOM 825 N N . GLY A 1 119 ? 1.322 6.355 3.448 1.00 95.12 119 GLY A N 1
ATOM 826 C CA . GLY A 1 119 ? 2.213 7.235 2.692 1.00 95.12 119 GLY A CA 1
ATOM 827 C C . GLY A 1 119 ? 1.520 7.891 1.495 1.00 95.12 119 GLY A C 1
ATOM 828 O O . GLY A 1 119 ? 1.595 9.113 1.344 1.00 95.12 119 GLY A O 1
ATOM 829 N N . ILE A 1 120 ? 0.782 7.106 0.705 1.00 95.94 120 ILE A N 1
ATOM 830 C CA . ILE A 1 120 ? -0.044 7.582 -0.415 1.00 95.94 120 ILE A CA 1
ATOM 831 C C . ILE A 1 120 ? -1.046 8.637 0.068 1.00 95.94 120 ILE A C 1
ATOM 833 O O . ILE A 1 120 ? -1.128 9.733 -0.496 1.00 95.94 120 ILE A O 1
ATOM 837 N N . CYS A 1 121 ? -1.765 8.361 1.156 1.00 94.44 121 CYS A N 1
ATOM 838 C CA . CYS A 1 121 ? -2.738 9.310 1.691 1.00 94.44 121 CYS A CA 1
ATOM 839 C C . CYS A 1 121 ? -2.100 10.594 2.210 1.00 94.44 121 CYS A C 1
ATOM 841 O O . CYS A 1 121 ? -2.637 11.679 1.977 1.00 94.44 121 CYS A O 1
ATOM 843 N N . ARG A 1 122 ? -0.924 10.506 2.840 1.00 94.44 122 ARG A N 1
ATOM 844 C CA . ARG A 1 122 ? -0.172 11.687 3.270 1.00 94.44 122 ARG A CA 1
ATOM 845 C C . ARG A 1 122 ? 0.226 12.561 2.082 1.00 94.44 122 ARG A C 1
ATOM 847 O O . ARG A 1 122 ? -0.011 13.766 2.132 1.00 94.44 122 ARG A O 1
ATOM 854 N N . ILE A 1 123 ? 0.783 11.971 1.021 1.00 94.38 123 ILE A N 1
ATOM 855 C CA . ILE A 1 123 ? 1.177 12.700 -0.197 1.00 94.38 123 ILE A CA 1
ATOM 856 C C . ILE A 1 123 ? -0.026 13.485 -0.731 1.00 94.38 123 ILE A C 1
ATOM 858 O O . ILE A 1 123 ? 0.052 14.707 -0.878 1.00 94.38 123 ILE A O 1
ATOM 862 N N . ARG A 1 124 ? -1.175 12.819 -0.908 1.00 91.06 124 ARG A N 1
ATOM 863 C CA . ARG A 1 124 ? -2.403 13.458 -1.409 1.00 91.06 124 ARG A CA 1
ATOM 864 C C . ARG A 1 124 ? -2.920 14.555 -0.478 1.00 91.06 124 ARG A C 1
ATOM 866 O O . ARG A 1 124 ? -3.242 15.642 -0.951 1.00 91.06 124 ARG A O 1
ATOM 873 N N . ALA A 1 125 ? -2.952 14.308 0.831 1.00 90.88 125 ALA A N 1
ATOM 874 C CA . ALA A 1 125 ? -3.427 15.277 1.820 1.00 90.88 125 ALA A CA 1
ATOM 875 C C . ALA A 1 125 ? -2.572 16.556 1.853 1.00 90.88 125 ALA A C 1
ATOM 877 O O . ALA A 1 125 ? -3.093 17.645 2.082 1.00 90.88 125 ALA A O 1
ATOM 878 N N . THR A 1 126 ? -1.269 16.440 1.586 1.00 92.25 126 THR A N 1
ATOM 879 C CA . THR A 1 126 ? -0.353 17.592 1.509 1.00 92.25 126 THR A CA 1
ATOM 880 C C . THR A 1 126 ? -0.345 18.302 0.153 1.00 92.25 126 THR A C 1
ATOM 882 O O . THR A 1 126 ? 0.385 19.277 -0.017 1.00 92.25 126 THR A O 1
ATOM 885 N N . GLY A 1 127 ? -1.152 17.848 -0.812 1.00 87.50 127 GLY A N 1
ATOM 886 C CA . GLY A 1 127 ? -1.148 18.381 -2.176 1.00 87.50 127 GLY A CA 1
ATOM 887 C C . GLY A 1 127 ? 0.093 17.984 -2.981 1.00 87.50 127 GLY A C 1
ATOM 888 O O . GLY A 1 127 ? 0.465 18.696 -3.913 1.00 87.50 127 GLY A O 1
ATOM 889 N N . GLY A 1 128 ? 0.741 16.875 -2.611 1.00 87.25 128 GLY A N 1
ATOM 890 C CA . GLY A 1 128 ? 1.865 16.303 -3.344 1.00 87.25 128 GLY A CA 1
ATOM 891 C C . GLY A 1 128 ? 1.474 15.863 -4.756 1.00 87.25 128 GLY A C 1
ATOM 892 O O . GLY A 1 128 ? 0.293 15.730 -5.094 1.00 87.25 128 GLY A O 1
ATOM 893 N N . ALA A 1 129 ? 2.477 15.654 -5.608 1.00 86.56 129 ALA A N 1
ATOM 894 C CA . ALA A 1 129 ? 2.241 15.296 -7.000 1.00 86.56 129 ALA A CA 1
ATOM 895 C C . ALA A 1 129 ? 1.604 13.899 -7.114 1.00 86.56 129 ALA A C 1
ATOM 897 O O . ALA A 1 129 ? 2.009 12.958 -6.432 1.00 86.56 129 ALA A O 1
ATOM 898 N N . ALA A 1 130 ? 0.653 13.733 -8.040 1.00 87.00 130 ALA A N 1
ATOM 899 C CA . ALA A 1 130 ? 0.072 12.420 -8.353 1.00 87.00 130 ALA A CA 1
ATOM 900 C C . ALA A 1 130 ? 1.146 11.398 -8.776 1.00 87.00 130 ALA A C 1
ATOM 902 O O . ALA A 1 130 ? 1.042 10.202 -8.503 1.00 87.00 130 ALA A O 1
ATOM 903 N N . GLU A 1 131 ? 2.219 11.886 -9.390 1.00 92.94 131 GLU A N 1
ATOM 904 C CA . GLU A 1 131 ? 3.359 11.082 -9.818 1.00 92.94 131 GLU A CA 1
ATOM 905 C C . GLU A 1 131 ? 4.170 10.531 -8.636 1.00 92.94 131 GLU A C 1
ATOM 907 O O . GLU A 1 131 ? 4.716 9.438 -8.726 1.00 92.94 131 GLU A O 1
ATOM 912 N N . GLU A 1 132 ? 4.175 11.212 -7.487 1.00 93.12 132 GLU A N 1
ATOM 913 C CA . GLU A 1 132 ? 4.825 10.731 -6.261 1.00 93.12 132 GLU A CA 1
ATOM 914 C C . GLU A 1 132 ? 4.038 9.574 -5.629 1.00 93.12 132 GLU A C 1
ATOM 916 O O . GLU A 1 132 ? 4.618 8.566 -5.231 1.00 93.12 132 GLU A O 1
ATOM 921 N N . THR A 1 133 ? 2.702 9.668 -5.634 1.00 93.12 133 THR A N 1
ATOM 922 C CA . THR A 1 133 ? 1.814 8.550 -5.260 1.00 93.12 133 THR A CA 1
ATOM 923 C C . THR A 1 133 ? 2.052 7.341 -6.164 1.00 93.12 133 THR A C 1
ATOM 925 O O . THR A 1 133 ? 2.224 6.225 -5.682 1.00 93.12 133 THR A O 1
ATOM 928 N N . THR A 1 134 ? 2.123 7.585 -7.474 1.00 94.88 134 THR A N 1
ATOM 929 C CA . THR A 1 134 ? 2.350 6.540 -8.479 1.00 94.88 134 THR A CA 1
ATOM 930 C C . THR A 1 134 ? 3.729 5.904 -8.324 1.00 94.88 134 THR A C 1
ATOM 932 O O . THR A 1 134 ? 3.864 4.689 -8.401 1.00 94.88 134 THR A O 1
ATOM 935 N N . THR A 1 135 ? 4.758 6.704 -8.038 1.00 95.81 135 THR A N 1
ATOM 936 C CA . THR A 1 135 ? 6.124 6.214 -7.808 1.00 95.81 135 THR A CA 1
ATOM 937 C C . THR A 1 135 ? 6.191 5.296 -6.592 1.00 95.81 135 THR A C 1
ATOM 939 O O . THR A 1 135 ? 6.779 4.220 -6.673 1.00 95.81 135 THR A O 1
ATOM 942 N N . LEU A 1 136 ? 5.564 5.692 -5.480 1.00 96.31 136 LEU A N 1
ATOM 943 C CA . LEU A 1 136 ? 5.510 4.869 -4.273 1.00 96.31 136 LEU A CA 1
ATOM 944 C C . LEU A 1 136 ? 4.769 3.548 -4.528 1.00 96.31 136 LEU A C 1
ATOM 946 O O . LEU A 1 136 ? 5.267 2.486 -4.160 1.00 96.31 136 LEU A O 1
ATOM 950 N N . ALA A 1 137 ? 3.618 3.601 -5.200 1.00 96.81 137 ALA A N 1
ATOM 951 C CA . ALA A 1 137 ? 2.840 2.409 -5.521 1.00 96.81 137 ALA A CA 1
ATOM 952 C C . ALA A 1 137 ? 3.578 1.465 -6.485 1.00 96.81 137 ALA A C 1
ATOM 954 O O . ALA A 1 137 ? 3.616 0.264 -6.239 1.00 96.81 137 ALA A O 1
ATOM 955 N N . ASN A 1 138 ? 4.238 1.994 -7.521 1.00 97.44 138 ASN A N 1
ATOM 956 C CA . ASN A 1 138 ? 5.044 1.203 -8.456 1.00 9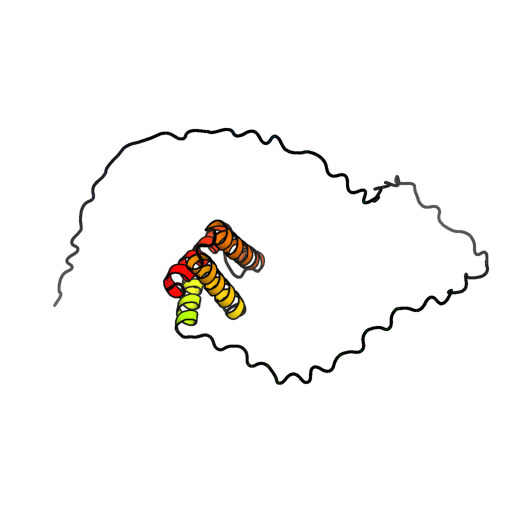7.44 138 ASN A CA 1
ATOM 957 C C . ASN A 1 138 ? 6.224 0.513 -7.767 1.00 97.44 138 ASN A C 1
ATOM 959 O O . ASN A 1 138 ? 6.532 -0.634 -8.081 1.00 97.44 138 ASN A O 1
ATOM 963 N N . ALA A 1 139 ? 6.878 1.191 -6.819 1.00 96.69 139 ALA A N 1
ATOM 964 C CA . ALA A 1 139 ? 7.966 0.593 -6.052 1.00 96.69 139 ALA A CA 1
ATOM 965 C C . ALA A 1 139 ? 7.482 -0.623 -5.242 1.00 96.69 139 ALA A C 1
ATOM 967 O O . ALA A 1 139 ? 8.142 -1.660 -5.247 1.00 96.69 139 ALA A O 1
ATOM 968 N N . MET A 1 140 ? 6.310 -0.519 -4.606 1.00 96.88 140 MET A N 1
ATOM 969 C CA . MET A 1 140 ? 5.701 -1.636 -3.877 1.00 96.88 140 MET A CA 1
ATOM 970 C C . MET A 1 140 ? 5.242 -2.749 -4.817 1.00 96.88 140 MET A C 1
ATOM 972 O O . MET A 1 140 ? 5.547 -3.916 -4.595 1.00 96.88 140 MET A O 1
ATOM 976 N N . ALA A 1 141 ? 4.548 -2.394 -5.895 1.00 97.38 141 ALA A N 1
ATOM 977 C CA . ALA A 1 141 ? 4.027 -3.350 -6.858 1.00 97.38 141 ALA A CA 1
ATOM 978 C C . ALA A 1 141 ? 5.130 -4.158 -7.550 1.00 97.38 141 ALA A C 1
ATOM 980 O O . ALA A 1 141 ? 4.983 -5.365 -7.724 1.00 97.38 141 ALA A O 1
ATOM 981 N N . GLY A 1 142 ? 6.262 -3.524 -7.875 1.00 96.38 142 GLY A N 1
ATOM 982 C CA . GLY A 1 142 ? 7.437 -4.221 -8.395 1.00 96.38 142 GLY A CA 1
ATOM 983 C C . GLY A 1 142 ? 7.914 -5.313 -7.438 1.00 96.38 142 GLY A C 1
ATOM 984 O O . GLY A 1 142 ? 8.040 -6.466 -7.839 1.00 96.38 142 GLY A O 1
ATOM 985 N N . GLN A 1 143 ? 8.071 -4.984 -6.153 1.00 96.25 143 GLN A N 1
ATOM 986 C CA . GLN A 1 143 ? 8.478 -5.954 -5.129 1.00 96.25 143 GLN A CA 1
ATOM 987 C C . GLN A 1 143 ? 7.447 -7.073 -4.936 1.00 96.25 143 GLN A C 1
ATOM 989 O O . GLN A 1 143 ? 7.817 -8.234 -4.759 1.00 96.25 143 GLN A O 1
ATOM 994 N N . LEU A 1 144 ? 6.154 -6.745 -4.997 1.00 96.75 144 LEU A N 1
ATOM 995 C CA . LEU A 1 144 ? 5.074 -7.720 -4.854 1.00 96.75 144 LEU A CA 1
ATOM 996 C C . LEU A 1 144 ? 5.049 -8.719 -6.012 1.00 96.75 144 LEU A C 1
ATOM 998 O O . LEU A 1 144 ? 4.945 -9.923 -5.778 1.00 96.75 144 LEU A O 1
ATOM 1002 N N . VAL A 1 145 ? 5.168 -8.237 -7.248 1.00 97.50 145 VAL A N 1
ATOM 1003 C CA . VAL A 1 145 ? 5.168 -9.091 -8.441 1.00 97.50 145 VAL A CA 1
ATOM 1004 C C . VAL A 1 145 ? 6.449 -9.922 -8.509 1.00 97.50 145 VAL A C 1
ATOM 1006 O O . VAL A 1 145 ? 6.381 -11.141 -8.666 1.00 97.50 145 VAL A O 1
ATOM 1009 N N . GLU A 1 146 ? 7.621 -9.309 -8.318 1.00 96.38 146 GLU A N 1
ATOM 1010 C CA . GLU A 1 146 ? 8.906 -10.025 -8.331 1.00 96.38 146 GLU A CA 1
ATOM 1011 C C . GLU A 1 146 ? 9.014 -11.055 -7.196 1.00 96.38 146 GLU A C 1
ATOM 1013 O O . GLU A 1 146 ? 9.595 -12.126 -7.379 1.00 96.38 146 GLU A O 1
ATOM 1018 N N . GLY A 1 147 ? 8.419 -10.762 -6.037 1.00 94.94 147 GLY A N 1
ATOM 1019 C CA . GLY A 1 147 ? 8.361 -11.663 -4.887 1.00 94.94 147 GLY A CA 1
ATOM 1020 C C . GLY A 1 147 ? 7.279 -12.746 -4.971 1.00 94.94 147 GLY A C 1
ATOM 1021 O O . GLY A 1 147 ? 7.224 -13.616 -4.101 1.00 94.94 147 GLY A O 1
ATOM 1022 N N . GLY A 1 148 ? 6.415 -12.729 -5.993 1.00 96.25 148 GLY A N 1
ATOM 1023 C CA . GLY A 1 148 ? 5.308 -13.685 -6.136 1.00 96.25 148 GLY A CA 1
ATOM 1024 C C . GLY A 1 148 ? 4.177 -13.495 -5.114 1.00 96.25 148 GLY A C 1
ATOM 1025 O O . GLY A 1 148 ? 3.430 -14.440 -4.815 1.00 96.25 148 GLY A O 1
ATOM 1026 N N . TYR A 1 149 ? 4.064 -12.287 -4.560 1.00 96.31 149 TYR A N 1
ATOM 1027 C CA . TYR A 1 149 ? 2.990 -11.859 -3.665 1.00 96.31 149 TYR A CA 1
ATOM 1028 C C . TYR A 1 149 ? 1.773 -11.334 -4.426 1.00 96.31 149 TYR A C 1
ATOM 1030 O O . TYR A 1 149 ? 0.672 -11.410 -3.899 1.00 96.31 149 TYR A O 1
ATOM 1038 N N . ALA A 1 150 ? 1.952 -10.872 -5.662 1.00 96.69 150 ALA A N 1
ATOM 1039 C CA . ALA A 1 150 ? 0.873 -10.484 -6.564 1.00 96.69 150 ALA A CA 1
ATOM 1040 C C . ALA A 1 150 ? 1.079 -11.112 -7.951 1.00 96.69 150 ALA A C 1
ATOM 1042 O O . ALA A 1 150 ? 2.210 -11.372 -8.367 1.00 96.69 150 ALA A O 1
ATOM 1043 N N . GLU A 1 151 ? -0.018 -11.366 -8.660 1.00 94.25 151 GLU A N 1
ATOM 1044 C CA . GLU A 1 151 ? -0.003 -11.817 -10.054 1.00 94.25 151 GLU A CA 1
ATOM 1045 C C . GLU A 1 151 ? -0.280 -10.633 -10.992 1.00 94.25 151 GLU A C 1
ATOM 1047 O O . GLU A 1 151 ? -0.991 -9.703 -10.628 1.00 94.25 151 GLU A O 1
ATOM 1052 N N . GLY A 1 152 ? 0.246 -10.679 -12.218 1.00 93.12 152 GLY A N 1
ATOM 1053 C CA . GLY A 1 152 ? 0.032 -9.628 -13.220 1.00 93.12 152 GLY A CA 1
ATOM 1054 C C . GLY A 1 152 ? 1.246 -8.724 -13.425 1.00 93.12 152 GLY A C 1
ATOM 1055 O O . GLY A 1 152 ? 2.376 -9.115 -13.129 1.00 93.12 152 GLY A O 1
ATOM 1056 N N . ASN A 1 153 ? 1.016 -7.543 -14.005 1.00 96.06 153 ASN A N 1
ATOM 1057 C CA . ASN A 1 153 ? 2.072 -6.557 -14.227 1.00 96.06 153 ASN A CA 1
ATOM 1058 C C . ASN A 1 153 ? 2.136 -5.565 -13.054 1.00 96.06 153 ASN A C 1
ATOM 1060 O O . ASN A 1 153 ? 1.092 -5.243 -12.479 1.00 96.06 153 ASN A O 1
ATOM 1064 N N . PRO A 1 154 ? 3.326 -5.036 -12.720 1.00 96.62 154 PRO A N 1
ATOM 1065 C CA . PRO A 1 154 ? 3.494 -4.093 -11.616 1.00 96.62 154 PRO A CA 1
ATOM 1066 C C . PRO A 1 154 ? 2.614 -2.846 -11.727 1.00 96.62 154 PRO A C 1
ATOM 1068 O O . PRO A 1 154 ? 2.165 -2.327 -10.715 1.00 96.62 154 PRO A O 1
ATOM 1071 N N . GLU A 1 155 ? 2.338 -2.359 -12.934 1.00 96.94 155 GLU A N 1
ATOM 1072 C CA . GLU A 1 155 ? 1.526 -1.157 -13.127 1.00 96.94 155 GLU A CA 1
ATOM 1073 C C . GLU A 1 155 ? 0.061 -1.369 -12.716 1.00 96.94 155 GLU A C 1
ATOM 1075 O O . GLU A 1 155 ? -0.545 -0.477 -12.123 1.00 96.94 155 GLU A O 1
ATOM 1080 N N . ASP A 1 156 ? -0.495 -2.552 -12.993 1.00 97.62 156 ASP A N 1
ATOM 1081 C CA . ASP A 1 156 ? -1.871 -2.894 -12.619 1.00 97.62 156 ASP A CA 1
ATOM 1082 C C . ASP A 1 156 ? -1.979 -3.030 -11.090 1.00 97.62 156 ASP A C 1
ATOM 1084 O O . ASP A 1 156 ? -2.836 -2.411 -10.461 1.00 97.62 156 ASP A O 1
ATOM 1088 N N . VAL A 1 157 ? -1.029 -3.745 -10.478 1.00 97.75 157 VAL A N 1
ATOM 1089 C CA . VAL A 1 157 ? -0.942 -3.916 -9.017 1.00 97.75 157 VAL A CA 1
ATOM 1090 C C . VAL A 1 157 ? -0.725 -2.572 -8.310 1.00 97.75 157 VAL A C 1
ATOM 1092 O O . VAL A 1 157 ? -1.305 -2.310 -7.257 1.00 97.75 157 VAL A O 1
ATOM 1095 N N . ALA A 1 158 ? 0.077 -1.672 -8.885 1.00 97.75 158 ALA A N 1
ATOM 1096 C CA . ALA A 1 158 ? 0.269 -0.331 -8.340 1.00 97.75 158 ALA A CA 1
ATOM 1097 C C . ALA A 1 158 ? -1.040 0.462 -8.326 1.00 97.75 158 ALA A C 1
ATOM 1099 O O . ALA A 1 158 ? -1.332 1.150 -7.346 1.00 97.75 158 ALA A O 1
ATOM 1100 N N . GLN A 1 159 ? -1.843 0.348 -9.386 1.00 97.50 159 GLN A N 1
ATOM 1101 C CA . GLN A 1 159 ? -3.142 1.004 -9.446 1.00 97.50 159 GLN A CA 1
ATOM 1102 C C . GLN A 1 159 ? -4.094 0.459 -8.374 1.00 97.50 159 GLN A C 1
ATOM 1104 O O . GLN A 1 159 ? -4.744 1.251 -7.695 1.00 97.50 159 GLN A O 1
ATOM 1109 N N . GLU A 1 160 ? -4.116 -0.856 -8.151 1.00 97.25 160 GLU A N 1
ATOM 1110 C CA . GLU A 1 160 ? -4.914 -1.484 -7.088 1.00 97.25 160 GLU A CA 1
ATOM 1111 C C . GLU A 1 160 ? -4.513 -0.986 -5.693 1.00 97.25 160 GLU A C 1
ATOM 1113 O O . GLU A 1 160 ? -5.379 -0.642 -4.887 1.00 97.25 160 GLU A O 1
ATOM 1118 N N . ILE A 1 161 ? -3.208 -0.863 -5.424 1.00 97.31 161 ILE A N 1
ATOM 1119 C CA . ILE A 1 161 ? -2.693 -0.310 -4.162 1.00 97.31 161 ILE A CA 1
ATOM 1120 C C . ILE A 1 161 ? -3.144 1.141 -3.979 1.00 97.31 161 ILE A C 1
ATOM 1122 O O . ILE A 1 161 ? -3.570 1.520 -2.884 1.00 97.31 161 ILE A O 1
ATOM 1126 N N . ILE A 1 162 ? -3.060 1.966 -5.028 1.00 97.00 162 ILE A N 1
ATOM 1127 C CA . ILE A 1 162 ? -3.513 3.362 -4.977 1.00 97.00 162 ILE A CA 1
ATOM 1128 C C . ILE A 1 162 ? -5.010 3.412 -4.692 1.00 97.00 162 ILE A C 1
ATOM 1130 O O . ILE A 1 162 ? -5.418 4.114 -3.769 1.00 97.00 162 ILE A O 1
ATOM 1134 N N . ASP A 1 163 ? -5.816 2.672 -5.446 1.00 96.81 163 ASP A N 1
ATOM 1135 C CA . ASP A 1 163 ? -7.272 2.698 -5.332 1.00 96.81 163 ASP A CA 1
ATOM 1136 C C . ASP A 1 163 ? -7.722 2.247 -3.934 1.00 96.81 163 ASP A C 1
ATOM 1138 O O . ASP A 1 163 ? -8.460 2.978 -3.268 1.00 96.81 163 ASP A O 1
ATOM 1142 N N . ALA A 1 164 ? -7.182 1.132 -3.429 1.00 97.31 164 ALA A N 1
ATOM 1143 C CA . ALA A 1 164 ? -7.463 0.641 -2.079 1.00 97.31 164 ALA A CA 1
ATOM 1144 C C . ALA A 1 164 ? -7.026 1.639 -0.994 1.00 97.31 164 ALA A C 1
ATOM 1146 O O . ALA A 1 164 ? -7.762 1.892 -0.038 1.00 97.31 164 ALA A O 1
ATOM 1147 N N . SER A 1 165 ? -5.854 2.265 -1.148 1.00 96.56 165 SER A N 1
ATOM 1148 C CA . SER A 1 165 ? -5.379 3.291 -0.208 1.00 96.56 165 SER A CA 1
ATOM 1149 C C . SER A 1 165 ? -6.325 4.488 -0.176 1.00 96.56 165 SER A C 1
ATOM 1151 O O . SER A 1 165 ? -6.684 4.991 0.889 1.00 96.56 165 SER A O 1
ATOM 1153 N N . VAL A 1 166 ? -6.754 4.948 -1.350 1.00 94.75 166 VAL A N 1
ATOM 1154 C CA . VAL A 1 166 ? -7.647 6.097 -1.483 1.00 94.75 166 VAL A CA 1
ATOM 1155 C C . VAL A 1 166 ? -9.025 5.816 -0.906 1.00 94.75 166 VAL A C 1
ATOM 1157 O O . VAL A 1 166 ? -9.574 6.685 -0.233 1.00 94.75 166 VAL A O 1
ATOM 1160 N N . GLU A 1 167 ? -9.571 4.633 -1.156 1.00 96.06 167 GLU A N 1
ATOM 1161 C CA . GLU A 1 167 ? -10.899 4.258 -0.685 1.00 96.06 167 GLU A CA 1
ATOM 1162 C C . GLU A 1 167 ? -10.924 4.017 0.826 1.00 96.06 167 GLU A C 1
ATOM 1164 O O . GLU A 1 167 ? -11.827 4.496 1.514 1.00 96.06 167 GLU A O 1
ATOM 1169 N N . GLN A 1 168 ? -9.918 3.313 1.353 1.00 96.69 168 GLN A N 1
ATOM 1170 C CA . GLN A 1 168 ? -9.959 2.818 2.726 1.00 96.69 168 GLN A CA 1
ATOM 1171 C C . GLN A 1 168 ? -9.202 3.710 3.712 1.00 96.69 168 GLN A C 1
ATOM 1173 O O . GLN A 1 168 ? -9.671 3.896 4.835 1.00 96.69 168 GLN A O 1
ATOM 1178 N N . LEU A 1 169 ? -8.069 4.312 3.324 1.00 94.31 169 LEU A N 1
ATOM 1179 C CA . LEU A 1 169 ? -7.144 5.003 4.241 1.00 94.31 169 LEU A CA 1
ATOM 1180 C C . LEU A 1 169 ? -7.149 6.535 4.130 1.00 94.31 169 LEU A C 1
ATOM 1182 O O . LEU A 1 169 ? -6.780 7.222 5.088 1.00 94.31 169 LEU A O 1
ATOM 1186 N N . CYS A 1 170 ? -7.582 7.113 3.012 1.00 92.94 170 CYS A N 1
ATOM 1187 C CA . CYS A 1 170 ? -7.535 8.568 2.837 1.00 92.94 170 CYS A CA 1
ATOM 1188 C C . CYS A 1 170 ? -8.779 9.251 3.446 1.00 92.94 170 CYS A C 1
ATOM 1190 O O . CYS A 1 170 ? -9.870 8.687 3.379 1.00 92.94 170 CYS A O 1
ATOM 1192 N N . PRO A 1 171 ? -8.639 10.406 4.126 1.00 81.62 171 PRO A N 1
ATOM 1193 C CA . PRO A 1 171 ? -9.765 11.141 4.715 1.00 81.62 171 PRO A CA 1
ATOM 1194 C C . PRO A 1 171 ? -10.641 11.862 3.681 1.00 81.62 171 PRO A C 1
ATOM 1196 O O . PRO A 1 171 ? -10.133 12.186 2.582 1.00 81.62 171 PRO A O 1
#

Foldseek 3Di:
DDDDDDDDDDDDDDDDDDDDDDPPPDDPPDPDDDDDPPPPPPPDDDDDDDDDDDDDDDDDDDDPDDDDDDPDPDDDDPPDDPDDDDDQDPLLVQLVVLLVVQQQACPVCSVVLSVLLLVLQVCVVVVHDPVVNLVSLLVVLVCSPVVVRHDDDSNVSSVSSNVSSCVRPHD

Organism: NCBI:txid499555

pLDDT: mean 73.13, std 22.53, range [37.25, 97.75]

Radius of gyration: 30.69 Å; chains: 1; bounding box: 108×45×57 Å

InterPro domains:
  IPR007969 Domain of unknown function DUF732 [PF05305] (92-171)